Protein AF-A0A251STM0-F1 (afdb_monomer_lite)

InterPro domains:
  IPR011989 Armadillo-like helical [G3DSA:1.25.10.10] (1-150)
  IPR016024 Armadillo-type fold [SSF48371] (5-148)
  IPR040122 Importin beta family [PTHR10527] (6-139)

Sequence (157 aa):
MMTLLFQSPHVSLRKLALGTINQFILLMPPVLFMSMDTYLQGLFVLAIDPSSEVRKLVCSAFVQLIEVRPSFLEPHLCNVIEYMLQVNNDPDEEVSLEGCEFWSVFCEAPLPPDNLRSFLPRLIPVLLSNMAYADHDESLLDAEVNSFPASSTFFFK

Radius of gyration: 18.16 Å; chains: 1; bounding box: 38×38×56 Å

Foldseek 3Di:
DLLVQLPPPDPVSNLVSLVVLLVCLQVCDPVCVVCVVSVVVSLVSQCPPPDLSSVLSSLSSLQSCQQRPVVSCVVVVLVVLVSLLVQCVDPDVSSNVSSVSSVVSNVVGPDDPVSCVVVCVSVVVSVVVVPDDDPVVVVVVVVVVVDDDDDDDDDDD

pLDDT: mean 84.83, std 17.0, range [30.72, 97.5]

Organism: Helianthus annuus (NCBI:txid4232)

Secondary structure (DSSP, 8-state):
-GGGGGG-S-HHHHHHHHHHHHTTTTT--HHHHHTHHHHHHHHHHHTT-S-HHHHHHHHHHHHHHHHH-HHHHGGGHHHHHHHHHHHTT-SSHHHHHHHHHHHHHHHHSSS-THHHHTTHHHHHHHHHHHTSPPTTTHHHHHHHHTS----------

Structure (mmCIF, N/CA/C/O backbone):
data_AF-A0A251STM0-F1
#
_entry.id   AF-A0A251STM0-F1
#
loop_
_atom_site.group_PDB
_atom_site.id
_atom_site.type_symbol
_atom_site.label_atom_id
_atom_site.label_alt_id
_atom_site.label_comp_id
_atom_site.label_asym_id
_atom_site.label_entity_id
_atom_site.label_seq_id
_atom_site.pdbx_PDB_ins_code
_atom_site.Cartn_x
_atom_site.Cartn_y
_atom_site.Cartn_z
_atom_site.occupancy
_atom_site.B_iso_or_equiv
_atom_site.auth_seq_id
_atom_site.auth_comp_id
_atom_site.auth_asym_id
_atom_site.auth_atom_id
_atom_site.pdbx_PDB_model_num
ATOM 1 N N . MET A 1 1 ? 4.650 9.822 -18.598 1.00 61.81 1 MET A N 1
ATOM 2 C CA . MET A 1 1 ? 5.834 9.267 -19.300 1.00 61.81 1 MET A CA 1
ATOM 3 C C . MET A 1 1 ? 6.522 8.183 -18.472 1.00 61.81 1 MET A C 1
ATOM 5 O O . MET A 1 1 ? 6.721 7.108 -19.011 1.00 61.81 1 MET A O 1
ATOM 9 N N . MET A 1 2 ? 6.803 8.395 -17.176 1.00 69.62 2 MET A N 1
ATOM 10 C CA . MET A 1 2 ? 7.407 7.354 -16.316 1.00 69.62 2 MET A CA 1
ATOM 11 C C . MET A 1 2 ? 6.465 6.194 -15.943 1.00 69.62 2 MET A C 1
ATOM 13 O O . MET A 1 2 ? 6.919 5.061 -15.858 1.00 69.62 2 MET A O 1
ATOM 17 N N . THR A 1 3 ? 5.156 6.430 -15.813 1.00 72.75 3 THR A N 1
ATOM 18 C CA . THR A 1 3 ? 4.156 5.375 -15.533 1.00 72.75 3 THR A CA 1
ATOM 19 C C . THR A 1 3 ? 4.071 4.296 -16.620 1.00 72.75 3 THR A C 1
ATOM 21 O O . THR A 1 3 ? 3.676 3.173 -16.335 1.00 72.75 3 THR A O 1
ATOM 24 N N . LEU A 1 4 ? 4.510 4.583 -17.854 1.00 80.25 4 LEU A N 1
ATOM 25 C CA . LEU A 1 4 ? 4.610 3.580 -18.927 1.00 80.25 4 LEU A CA 1
ATOM 26 C C . LEU A 1 4 ? 5.631 2.481 -18.594 1.00 80.25 4 LEU A C 1
ATOM 28 O O . LEU A 1 4 ? 5.489 1.346 -19.039 1.00 80.25 4 LEU A O 1
ATOM 32 N N . LEU A 1 5 ? 6.649 2.802 -17.790 1.00 86.12 5 LEU A N 1
ATOM 33 C CA . LEU A 1 5 ? 7.679 1.846 -17.389 1.00 86.12 5 LEU A CA 1
ATOM 34 C C . LEU A 1 5 ? 7.165 0.817 -16.379 1.00 86.12 5 LEU A C 1
ATOM 36 O O . LEU A 1 5 ? 7.818 -0.206 -16.198 1.00 86.12 5 LEU A O 1
ATOM 40 N N . PHE A 1 6 ? 5.994 1.030 -15.771 1.00 89.69 6 PHE A N 1
ATOM 41 C CA . PHE A 1 6 ? 5.390 0.070 -14.842 1.00 89.69 6 PHE A CA 1
ATOM 42 C C . PHE A 1 6 ? 4.985 -1.236 -15.531 1.00 89.69 6 PHE A C 1
ATOM 44 O O . PHE A 1 6 ? 4.921 -2.273 -14.890 1.00 89.69 6 PHE A O 1
ATOM 51 N N . GLN A 1 7 ? 4.775 -1.219 -16.846 1.00 88.75 7 GLN A N 1
ATOM 52 C CA . GLN A 1 7 ? 4.471 -2.421 -17.630 1.00 88.75 7 GLN A CA 1
ATOM 53 C C . GLN A 1 7 ? 5.725 -3.045 -18.262 1.00 88.75 7 GLN A C 1
ATOM 55 O O . GLN A 1 7 ? 5.629 -3.960 -19.078 1.00 88.75 7 GLN A O 1
ATOM 60 N N . SER A 1 8 ? 6.916 -2.548 -17.914 1.00 90.06 8 SER A N 1
ATOM 61 C CA . SER A 1 8 ? 8.168 -3.067 -18.455 1.00 90.06 8 SER A CA 1
ATOM 62 C C . SER A 1 8 ? 8.392 -4.523 -18.027 1.00 90.06 8 SER A C 1
ATOM 64 O O . SER A 1 8 ? 8.210 -4.849 -16.848 1.00 90.06 8 SER A O 1
ATOM 66 N N . PRO A 1 9 ? 8.876 -5.402 -18.926 1.00 91.12 9 PRO A N 1
ATOM 67 C CA . PRO A 1 9 ? 9.233 -6.771 -18.556 1.00 91.12 9 PRO A CA 1
ATOM 68 C C . PRO A 1 9 ? 10.394 -6.810 -17.548 1.00 91.12 9 PRO A C 1
ATOM 70 O O . PRO A 1 9 ? 10.531 -7.770 -16.791 1.00 91.12 9 PRO A O 1
ATOM 73 N N . HIS A 1 10 ? 11.214 -5.756 -17.494 1.00 93.50 10 HIS A N 1
ATOM 74 C CA . HIS A 1 10 ? 12.369 -5.681 -16.607 1.00 93.50 10 HIS A CA 1
ATOM 75 C C . HIS A 1 10 ? 11.988 -5.136 -15.227 1.00 93.50 10 HIS A C 1
ATOM 77 O O . HIS A 1 10 ? 11.658 -3.957 -15.088 1.00 93.50 10 HIS A O 1
ATOM 83 N N . VAL A 1 11 ? 12.135 -5.975 -14.197 1.00 94.81 11 VAL A N 1
ATOM 84 C CA . VAL A 1 11 ? 11.881 -5.632 -12.783 1.00 94.81 11 VAL A CA 1
ATOM 85 C C . VAL A 1 11 ? 12.614 -4.352 -12.374 1.00 94.81 11 VAL A C 1
ATOM 87 O O . VAL A 1 11 ? 12.018 -3.455 -11.787 1.00 94.81 11 VAL A O 1
ATOM 90 N N . SER A 1 12 ? 13.888 -4.218 -12.754 1.00 95.25 12 SER A N 1
ATOM 91 C CA . SER A 1 12 ? 14.710 -3.050 -12.420 1.00 95.25 12 SER A CA 1
ATOM 92 C C . SER A 1 12 ? 14.118 -1.741 -12.943 1.00 95.25 12 SER A C 1
ATOM 94 O O . SER A 1 12 ? 14.205 -0.726 -12.261 1.00 95.25 12 SER A O 1
ATOM 96 N N . LEU A 1 13 ? 13.484 -1.754 -14.123 1.00 94.38 13 LEU A N 1
ATOM 97 C CA . LEU A 1 13 ? 12.846 -0.561 -14.685 1.00 94.38 13 LEU A CA 1
ATOM 98 C C . LEU A 1 13 ? 11.561 -0.208 -13.937 1.00 94.38 13 LEU A C 1
ATOM 100 O O . LEU A 1 13 ? 11.344 0.969 -13.664 1.00 94.38 13 LEU A O 1
ATOM 104 N N . ARG A 1 14 ? 10.754 -1.207 -13.554 1.00 96.06 14 ARG A N 1
ATOM 105 C CA . ARG A 1 14 ? 9.555 -0.985 -12.732 1.00 96.06 14 ARG A CA 1
ATOM 106 C C . ARG A 1 14 ? 9.930 -0.410 -11.366 1.00 96.06 14 ARG A C 1
ATOM 108 O O . ARG A 1 14 ? 9.406 0.633 -10.984 1.00 96.06 14 ARG A O 1
ATOM 115 N N . L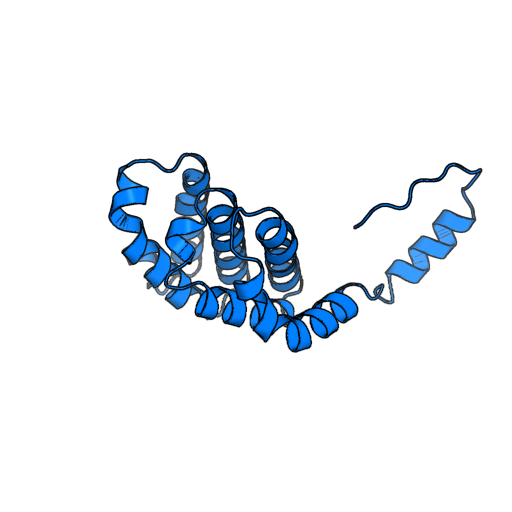YS A 1 15 ? 10.917 -1.021 -10.700 1.00 95.88 15 LYS A N 1
ATOM 116 C CA . LYS A 1 15 ? 11.459 -0.580 -9.407 1.00 95.88 15 LYS A CA 1
ATOM 117 C C . LYS A 1 15 ? 11.995 0.851 -9.462 1.00 95.88 15 LYS A C 1
ATOM 119 O O . LYS A 1 15 ? 11.592 1.686 -8.661 1.00 95.88 15 LYS A O 1
ATOM 124 N N . LEU A 1 16 ? 12.875 1.153 -10.420 1.00 95.00 16 LEU A N 1
ATOM 125 C CA . LEU A 1 16 ? 13.466 2.489 -10.559 1.00 95.00 16 LEU A CA 1
ATOM 126 C C . LEU A 1 16 ? 12.417 3.548 -10.900 1.00 95.00 16 LEU A C 1
ATOM 128 O O . LEU A 1 16 ? 12.458 4.642 -10.341 1.00 95.00 16 LEU A O 1
ATOM 132 N N . ALA A 1 17 ? 11.473 3.235 -11.791 1.00 95.00 17 ALA A N 1
ATOM 133 C CA . ALA A 1 17 ? 10.408 4.161 -12.157 1.00 95.00 17 ALA A CA 1
ATOM 134 C C . ALA A 1 17 ? 9.513 4.485 -10.956 1.00 95.00 17 ALA A C 1
ATOM 136 O O . ALA A 1 17 ? 9.279 5.662 -10.681 1.00 95.00 17 ALA A O 1
ATOM 137 N N . LEU A 1 18 ? 9.053 3.461 -10.228 1.00 96.06 18 LEU A N 1
ATOM 138 C CA . LEU A 1 18 ? 8.198 3.642 -9.058 1.00 96.06 18 LEU A CA 1
ATOM 139 C C . LEU A 1 18 ? 8.947 4.369 -7.937 1.00 96.06 18 LEU A C 1
ATOM 141 O O . LEU A 1 18 ? 8.489 5.404 -7.465 1.00 96.06 18 LEU A O 1
ATOM 145 N N . GLY A 1 19 ? 10.151 3.904 -7.595 1.00 95.62 19 GLY A N 1
ATOM 146 C CA . GLY A 1 19 ? 10.975 4.521 -6.558 1.00 95.62 19 GLY A CA 1
ATOM 147 C C . GLY A 1 19 ? 11.280 5.991 -6.843 1.00 95.62 19 GLY A C 1
ATOM 148 O O . GLY A 1 19 ? 11.230 6.807 -5.930 1.00 95.62 19 GLY A O 1
ATOM 149 N N . THR A 1 20 ? 11.517 6.355 -8.109 1.00 94.69 20 THR A N 1
ATOM 150 C CA . THR A 1 20 ? 11.732 7.756 -8.509 1.00 94.69 20 THR A CA 1
ATOM 151 C C . THR A 1 20 ? 10.480 8.602 -8.298 1.00 94.69 20 THR A C 1
ATOM 153 O O . THR A 1 20 ? 10.593 9.728 -7.827 1.00 94.69 20 THR A O 1
ATOM 156 N N . ILE A 1 21 ? 9.291 8.091 -8.636 1.00 94.50 21 ILE A N 1
ATOM 157 C CA . ILE A 1 21 ? 8.038 8.832 -8.436 1.00 94.50 21 ILE A CA 1
ATOM 158 C C . ILE A 1 21 ? 7.750 9.007 -6.940 1.00 94.50 21 ILE A C 1
ATOM 160 O O . ILE A 1 21 ? 7.382 10.113 -6.541 1.00 94.50 21 ILE A O 1
ATOM 164 N N . ASN A 1 22 ? 7.998 7.978 -6.118 1.00 95.25 22 ASN A N 1
ATOM 165 C CA . ASN A 1 22 ? 7.802 8.045 -4.665 1.00 95.25 22 ASN A CA 1
ATOM 166 C C . ASN A 1 22 ? 8.564 9.220 -4.034 1.00 95.25 22 ASN A C 1
ATOM 168 O O . ASN A 1 22 ? 7.996 9.950 -3.231 1.00 95.25 22 ASN A O 1
ATOM 172 N N . GLN A 1 23 ? 9.798 9.500 -4.478 1.00 94.94 23 GLN A N 1
ATOM 173 C CA . GLN A 1 23 ? 10.594 10.631 -3.964 1.00 94.94 23 GLN A CA 1
ATOM 174 C C . GLN A 1 23 ? 9.912 12.003 -4.113 1.00 94.94 23 GLN A C 1
ATOM 176 O O . GLN A 1 23 ? 10.273 12.954 -3.422 1.00 94.94 23 GLN A O 1
ATOM 181 N N . PHE A 1 24 ? 8.938 12.133 -5.017 1.00 94.31 24 PHE A N 1
ATOM 182 C CA . PHE A 1 24 ? 8.226 13.385 -5.263 1.00 94.31 24 PHE A CA 1
ATOM 183 C C . PHE A 1 24 ? 6.836 13.442 -4.627 1.00 94.31 24 PHE A C 1
ATOM 185 O O . PHE A 1 24 ? 6.208 14.499 -4.715 1.00 94.31 24 PHE A O 1
ATOM 192 N N . ILE A 1 25 ? 6.349 12.369 -3.988 1.00 94.38 25 ILE A N 1
ATOM 193 C CA . ILE A 1 25 ? 5.013 12.353 -3.367 1.00 94.38 25 ILE A CA 1
ATOM 194 C C . ILE A 1 25 ? 4.911 13.450 -2.304 1.00 94.38 25 ILE A C 1
ATOM 196 O O . ILE A 1 25 ? 3.964 14.234 -2.331 1.00 94.38 25 ILE A O 1
ATOM 200 N N . LEU A 1 26 ? 5.928 13.581 -1.447 1.00 92.44 26 LEU A N 1
ATOM 201 C CA . LEU A 1 26 ? 5.960 14.598 -0.394 1.00 92.44 26 LEU A CA 1
ATOM 202 C C . LEU A 1 26 ? 5.920 16.032 -0.947 1.00 92.44 26 LEU A C 1
ATOM 204 O O . LEU A 1 26 ? 5.196 16.882 -0.434 1.00 92.44 26 LEU A O 1
ATOM 208 N N . LEU A 1 27 ? 6.680 16.308 -2.013 1.00 92.62 27 LEU A N 1
ATOM 209 C CA . LEU A 1 27 ? 6.725 17.639 -2.629 1.00 92.62 27 LEU A CA 1
ATOM 210 C C . LEU A 1 27 ? 5.467 17.940 -3.458 1.00 92.62 27 LEU A C 1
ATOM 212 O O . LEU A 1 27 ? 5.112 19.105 -3.634 1.00 92.62 27 LEU A O 1
ATOM 216 N N . MET A 1 28 ? 4.813 16.900 -3.983 1.00 92.12 28 MET A N 1
ATOM 217 C CA . MET A 1 28 ? 3.603 16.969 -4.803 1.00 92.12 28 MET A CA 1
ATOM 218 C C . MET A 1 28 ? 3.693 18.038 -5.914 1.00 92.12 28 MET A C 1
ATOM 220 O O . MET A 1 28 ? 2.910 18.994 -5.938 1.00 92.12 28 MET A O 1
ATOM 224 N N . PRO A 1 29 ? 4.656 17.928 -6.852 1.00 93.75 29 PRO A N 1
ATOM 225 C CA . PRO A 1 29 ? 4.789 18.900 -7.929 1.00 93.75 29 PRO A CA 1
ATOM 226 C C . PRO A 1 29 ? 3.545 18.887 -8.840 1.00 93.75 29 PRO A C 1
ATOM 228 O O . PRO A 1 29 ? 2.923 17.834 -9.011 1.00 93.75 29 PRO A O 1
ATOM 231 N N . PRO A 1 30 ? 3.209 20.004 -9.518 1.00 93.06 30 PRO A N 1
ATOM 232 C CA . PRO A 1 30 ? 1.995 20.105 -10.337 1.00 93.06 30 PRO A CA 1
ATOM 233 C C . PRO A 1 30 ? 1.853 19.003 -11.393 1.00 93.06 30 PRO A C 1
AT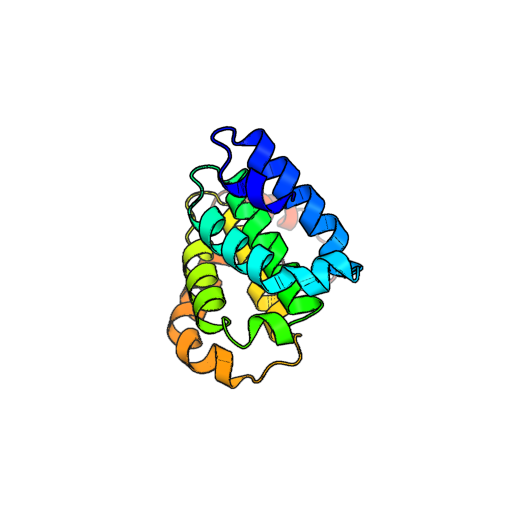OM 235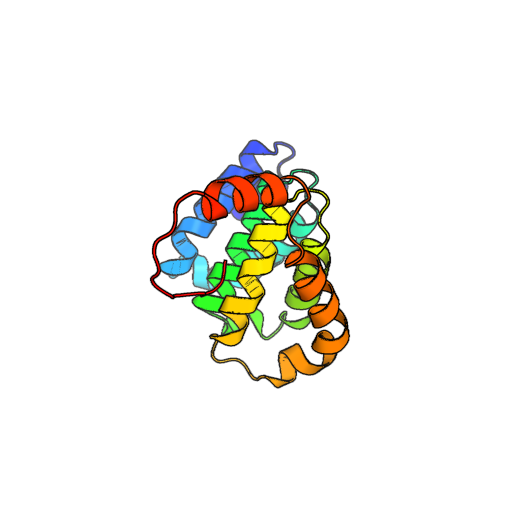 O O . PRO A 1 30 ? 0.754 18.530 -11.661 1.00 93.06 30 PRO A O 1
ATOM 238 N N . VAL A 1 31 ? 2.969 18.546 -11.969 1.00 91.88 31 VAL A N 1
ATOM 239 C CA . VAL A 1 31 ? 2.970 17.458 -12.958 1.00 91.88 31 VAL A CA 1
ATOM 240 C C . VAL A 1 31 ? 2.509 16.122 -12.368 1.00 91.88 31 VAL A C 1
ATOM 242 O O . VAL A 1 31 ? 1.774 15.390 -13.029 1.00 91.88 31 VAL A O 1
ATOM 245 N N . LEU A 1 32 ? 2.904 15.811 -11.128 1.00 90.81 32 LEU A N 1
ATOM 246 C CA . LEU A 1 32 ? 2.469 14.601 -10.432 1.00 90.81 32 LEU A CA 1
ATOM 247 C C . LEU A 1 32 ? 0.995 14.731 -10.049 1.00 90.81 32 LEU A C 1
ATOM 249 O O . LEU A 1 32 ? 0.211 13.837 -10.344 1.00 90.81 32 LEU A O 1
ATOM 253 N N . PHE A 1 33 ? 0.604 15.892 -9.519 1.00 91.56 33 PHE A N 1
ATOM 254 C CA . PHE A 1 33 ? -0.784 16.192 -9.167 1.00 91.56 33 PHE A CA 1
ATOM 255 C C . PHE A 1 33 ? -1.742 16.004 -10.356 1.00 91.56 33 PHE A C 1
ATOM 257 O O . PHE A 1 33 ? -2.775 15.357 -10.227 1.00 91.56 33 PHE A O 1
ATOM 264 N N . MET A 1 34 ? -1.389 16.516 -11.540 1.00 92.12 34 MET A N 1
ATOM 265 C CA . MET A 1 34 ? -2.223 16.382 -12.743 1.00 92.12 34 MET A CA 1
ATOM 266 C C . MET A 1 34 ? -2.259 14.962 -13.324 1.00 92.12 34 MET A C 1
ATOM 268 O O . MET A 1 34 ? -3.139 14.660 -14.124 1.00 92.12 34 MET A O 1
ATOM 272 N N . SER A 1 35 ? -1.301 14.102 -12.972 1.00 91.12 35 SER A N 1
ATOM 273 C CA . SER A 1 35 ? -1.207 12.723 -13.472 1.00 91.12 35 SER A CA 1
ATOM 274 C C . SER A 1 35 ? -1.513 11.673 -12.401 1.00 91.12 35 SER A C 1
ATOM 276 O O . SER A 1 35 ? -1.220 10.489 -12.588 1.00 91.12 35 SER A O 1
ATOM 278 N N . MET A 1 36 ? -2.142 12.096 -11.301 1.00 91.25 36 MET A N 1
ATOM 279 C CA . MET A 1 36 ? -2.353 11.273 -10.117 1.00 91.25 36 MET A CA 1
ATOM 280 C C . MET A 1 36 ? -3.220 10.040 -10.393 1.00 91.25 36 MET A C 1
ATOM 282 O O . MET A 1 36 ? -2.858 8.942 -9.981 1.00 91.25 36 MET A O 1
ATOM 286 N N . ASP A 1 37 ? -4.294 10.172 -11.175 1.00 91.62 37 ASP A N 1
ATOM 287 C CA . ASP A 1 37 ? -5.153 9.034 -11.536 1.00 91.62 37 ASP A CA 1
ATOM 288 C C . ASP A 1 37 ? -4.381 7.948 -12.296 1.00 91.62 37 ASP A C 1
ATOM 290 O O . ASP A 1 37 ? -4.522 6.754 -12.032 1.00 91.62 37 ASP A O 1
ATOM 294 N N . THR A 1 38 ? -3.506 8.357 -13.222 1.00 92.44 38 THR A N 1
ATOM 295 C CA . THR A 1 38 ? -2.647 7.424 -13.969 1.00 92.44 38 THR A CA 1
ATOM 296 C C . THR A 1 38 ? -1.630 6.756 -13.050 1.00 92.44 38 THR A C 1
ATOM 298 O O . THR A 1 38 ? -1.307 5.582 -13.231 1.00 92.44 38 THR A O 1
ATOM 301 N N . TYR A 1 39 ? -1.114 7.493 -12.066 1.00 93.69 39 TYR A N 1
ATOM 302 C CA . TYR A 1 39 ? -0.197 6.949 -11.077 1.00 93.69 39 TYR A CA 1
ATOM 303 C C . TYR A 1 39 ? -0.882 5.913 -10.174 1.00 93.69 39 TYR A C 1
ATOM 305 O O . TYR A 1 39 ? -0.363 4.806 -10.054 1.00 93.69 39 TYR A O 1
ATOM 313 N N . LEU A 1 40 ? -2.075 6.205 -9.641 1.00 93.75 40 LEU A N 1
ATOM 314 C CA . LEU A 1 40 ? -2.862 5.263 -8.830 1.00 93.75 40 LEU A CA 1
ATOM 315 C C . LEU A 1 40 ? -3.223 3.994 -9.602 1.00 93.75 40 LEU A C 1
ATOM 317 O O . LEU A 1 40 ? -3.045 2.890 -9.092 1.00 93.75 40 LEU A O 1
ATOM 321 N N . GLN A 1 41 ? -3.677 4.128 -10.850 1.00 92.94 41 GLN A N 1
ATOM 322 C CA . GLN A 1 41 ? -3.920 2.972 -11.719 1.00 92.94 41 GLN A CA 1
ATOM 323 C C . GLN A 1 41 ? -2.650 2.132 -11.891 1.00 92.94 41 GLN A C 1
ATOM 325 O O . GLN A 1 41 ? -2.695 0.906 -11.820 1.00 92.94 41 GLN A O 1
ATOM 330 N N . GLY A 1 42 ? -1.509 2.798 -12.070 1.00 94.44 42 GLY A N 1
ATOM 331 C CA . GLY A 1 42 ? -0.203 2.161 -12.124 1.00 94.44 42 GLY A CA 1
ATOM 332 C C . GLY A 1 42 ? 0.161 1.397 -10.848 1.00 94.44 42 GLY A C 1
ATOM 333 O O . GLY A 1 42 ? 0.630 0.265 -10.942 1.00 94.44 42 GLY A O 1
ATOM 334 N N . LEU A 1 43 ? -0.098 1.972 -9.670 1.00 96.00 43 LEU A N 1
ATOM 335 C CA . LEU A 1 43 ? 0.124 1.307 -8.382 1.00 96.00 43 LEU A CA 1
ATOM 336 C C . LEU A 1 43 ? -0.709 0.033 -8.251 1.00 96.00 43 LEU A C 1
ATOM 338 O O . LEU A 1 43 ? -0.168 -1.000 -7.877 1.00 96.00 43 LEU A O 1
ATOM 342 N N . PHE A 1 44 ? -1.990 0.063 -8.630 1.00 94.56 44 PHE A N 1
ATOM 343 C CA . PHE A 1 44 ? -2.834 -1.136 -8.591 1.00 94.56 44 PHE A CA 1
ATOM 344 C C . PHE A 1 44 ? -2.383 -2.229 -9.570 1.00 94.56 44 PHE A C 1
ATOM 346 O O . PHE A 1 44 ? -2.576 -3.408 -9.294 1.00 94.56 44 PHE A O 1
ATOM 353 N N . VAL A 1 45 ? -1.752 -1.870 -10.692 1.00 93.81 45 VAL A N 1
ATOM 354 C CA . VAL A 1 45 ? -1.123 -2.858 -11.587 1.00 93.81 45 VAL A CA 1
ATOM 355 C C . VAL A 1 45 ? 0.112 -3.484 -10.930 1.00 93.81 45 VAL A C 1
ATOM 357 O O . VAL A 1 45 ? 0.304 -4.694 -11.018 1.00 93.81 45 VAL A O 1
ATOM 360 N N . LEU A 1 46 ? 0.938 -2.675 -10.261 1.00 95.81 46 LEU A N 1
ATOM 361 C CA . LEU A 1 46 ? 2.154 -3.132 -9.577 1.00 95.81 46 LEU A CA 1
ATOM 362 C C . LEU A 1 46 ? 1.886 -3.820 -8.227 1.00 95.81 46 LEU A C 1
ATOM 364 O O . LEU A 1 46 ? 2.760 -4.503 -7.707 1.00 95.81 46 LEU A O 1
ATOM 368 N N . ALA A 1 47 ? 0.685 -3.683 -7.669 1.00 94.44 47 ALA A N 1
ATOM 369 C CA . ALA A 1 47 ? 0.275 -4.306 -6.411 1.00 94.44 47 ALA A CA 1
ATOM 370 C C . ALA A 1 47 ? 0.419 -5.840 -6.420 1.00 94.44 47 ALA A C 1
ATOM 372 O O . ALA A 1 47 ? 0.698 -6.450 -5.393 1.00 94.44 47 ALA A O 1
ATOM 373 N N . ILE A 1 48 ? 0.268 -6.466 -7.590 1.00 93.56 48 ILE A N 1
ATOM 374 C CA . ILE A 1 48 ? 0.411 -7.917 -7.786 1.00 93.56 48 ILE A CA 1
ATOM 375 C C . ILE A 1 48 ? 1.747 -8.296 -8.444 1.00 93.56 48 ILE A C 1
ATOM 377 O O . ILE A 1 48 ? 1.865 -9.365 -9.046 1.00 93.56 48 ILE A O 1
ATOM 381 N N . ASP A 1 49 ? 2.750 -7.413 -8.392 1.00 95.94 49 ASP A N 1
ATOM 382 C CA . ASP A 1 49 ? 4.049 -7.668 -9.013 1.00 95.94 49 ASP A CA 1
ATOM 383 C C . ASP A 1 49 ? 4.726 -8.897 -8.381 1.00 95.94 49 ASP A C 1
ATOM 385 O O . ASP A 1 49 ? 4.747 -9.029 -7.153 1.00 95.94 49 ASP A O 1
ATOM 389 N N . PRO A 1 50 ? 5.327 -9.798 -9.181 1.00 94.44 50 PRO A N 1
ATOM 390 C CA . PRO A 1 50 ? 6.043 -10.952 -8.639 1.00 94.44 50 PRO A CA 1
ATOM 391 C C . PRO A 1 50 ? 7.246 -10.560 -7.766 1.00 94.44 50 PRO A C 1
ATOM 393 O O . PRO A 1 50 ? 7.638 -11.328 -6.890 1.00 94.44 50 PRO A O 1
ATOM 396 N N . SER A 1 51 ? 7.841 -9.383 -7.978 1.00 96.50 51 SER A N 1
ATOM 397 C CA . SER A 1 51 ? 8.977 -8.897 -7.196 1.00 96.50 51 SER A CA 1
ATOM 398 C C . SER A 1 51 ? 8.521 -8.240 -5.893 1.00 96.50 51 SER A C 1
ATOM 400 O O . SER A 1 51 ? 7.816 -7.230 -5.923 1.00 96.50 51 SER A O 1
ATOM 402 N N . SER A 1 52 ? 8.987 -8.759 -4.751 1.00 96.38 52 SER A N 1
ATOM 403 C CA . SER A 1 52 ? 8.729 -8.153 -3.438 1.00 96.38 52 SER A CA 1
ATOM 404 C C . SER A 1 52 ? 9.292 -6.737 -3.328 1.00 96.38 52 SER A C 1
ATOM 406 O O . SER A 1 52 ? 8.608 -5.856 -2.821 1.00 96.38 52 SER A O 1
ATOM 408 N N . GLU A 1 53 ? 10.459 -6.459 -3.922 1.00 96.19 53 GLU A N 1
ATOM 409 C CA . GLU A 1 53 ? 11.019 -5.098 -3.972 1.00 96.19 53 GLU A CA 1
ATOM 410 C C . GLU A 1 53 ? 10.058 -4.079 -4.610 1.00 96.19 53 GLU A C 1
ATOM 412 O O . GLU A 1 53 ? 10.019 -2.917 -4.208 1.00 96.19 53 GLU A O 1
ATOM 417 N N . VAL A 1 54 ? 9.290 -4.493 -5.625 1.00 97.12 54 VAL A N 1
ATOM 418 C CA . VAL A 1 54 ? 8.300 -3.623 -6.274 1.00 97.12 54 VAL A CA 1
ATOM 419 C C . VAL A 1 54 ? 7.062 -3.482 -5.394 1.00 97.12 54 VAL A C 1
ATOM 421 O O . VAL A 1 54 ? 6.604 -2.357 -5.201 1.00 97.12 54 VAL A O 1
ATOM 424 N N . ARG A 1 55 ? 6.554 -4.581 -4.818 1.00 97.12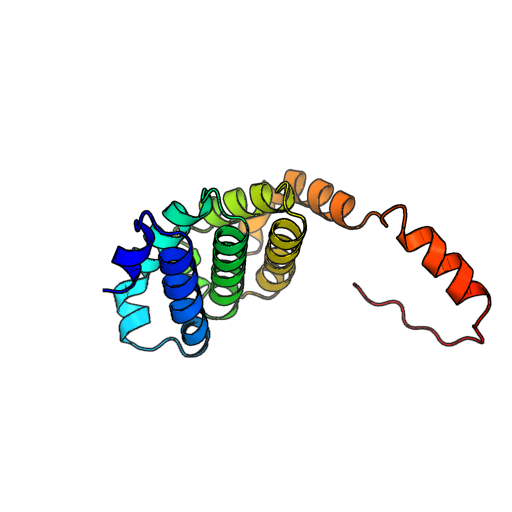 55 ARG A N 1
ATOM 425 C CA . ARG A 1 55 ? 5.395 -4.540 -3.908 1.00 97.12 55 ARG A CA 1
ATOM 426 C C . ARG A 1 55 ? 5.660 -3.662 -2.685 1.00 97.12 55 ARG A C 1
ATOM 428 O O . ARG A 1 55 ? 4.829 -2.820 -2.363 1.00 97.12 55 ARG A O 1
ATOM 435 N N . LYS A 1 56 ? 6.855 -3.747 -2.096 1.00 96.88 56 LYS A N 1
ATOM 436 C CA . LYS A 1 56 ? 7.306 -2.867 -1.007 1.00 96.88 56 LYS A CA 1
ATOM 437 C C . LYS A 1 56 ? 7.210 -1.389 -1.391 1.00 96.88 56 LYS A C 1
ATOM 439 O O . LYS A 1 56 ? 6.639 -0.587 -0.663 1.00 96.88 56 LYS A O 1
ATOM 444 N N . LEU A 1 57 ? 7.691 -1.017 -2.580 1.00 97.38 57 LEU A N 1
ATOM 445 C CA . LEU A 1 57 ? 7.573 0.363 -3.064 1.00 97.38 57 LEU A CA 1
ATOM 446 C C . LEU A 1 57 ? 6.120 0.800 -3.300 1.00 97.38 57 LEU A C 1
ATOM 448 O O . LEU A 1 57 ? 5.821 1.987 -3.161 1.00 97.38 57 LEU A O 1
ATOM 452 N N . VAL A 1 58 ? 5.224 -0.124 -3.664 1.00 97.50 58 VAL A N 1
ATOM 453 C CA . VAL A 1 58 ? 3.783 0.158 -3.784 1.00 97.50 58 VAL A CA 1
ATOM 454 C C . VAL A 1 58 ? 3.183 0.437 -2.408 1.00 97.50 58 VAL A C 1
ATOM 456 O O . VAL A 1 58 ? 2.439 1.405 -2.262 1.00 97.50 58 VAL A O 1
ATOM 459 N N . CYS A 1 59 ? 3.540 -0.355 -1.396 1.00 97.00 59 CYS A N 1
ATOM 460 C CA . CYS A 1 59 ? 3.127 -0.121 -0.014 1.00 97.00 59 CYS A CA 1
ATOM 461 C C . CYS A 1 59 ? 3.595 1.255 0.464 1.00 97.00 59 CYS A C 1
ATOM 463 O O . CYS A 1 59 ? 2.760 2.092 0.801 1.00 97.00 59 CYS A O 1
ATOM 465 N N . SER A 1 60 ? 4.891 1.541 0.324 1.00 96.75 60 SER A N 1
ATOM 466 C CA . SER A 1 60 ? 5.488 2.838 0.657 1.00 96.75 60 SER A CA 1
ATOM 467 C C . SER A 1 60 ? 4.786 4.012 -0.035 1.00 96.75 60 SER A C 1
ATOM 469 O O . SER A 1 60 ? 4.522 5.050 0.570 1.00 96.75 60 SER A O 1
ATOM 471 N N . ALA A 1 61 ? 4.417 3.848 -1.311 1.00 96.88 61 ALA A N 1
ATOM 472 C CA . ALA A 1 61 ? 3.681 4.870 -2.047 1.00 96.88 61 ALA A CA 1
ATOM 473 C C . ALA A 1 61 ? 2.314 5.161 -1.414 1.00 96.88 61 ALA A C 1
ATOM 475 O O . ALA A 1 61 ? 1.948 6.324 -1.261 1.00 96.88 61 ALA A O 1
ATOM 476 N N . PHE A 1 62 ? 1.553 4.131 -1.044 1.00 97.25 62 PHE A N 1
ATOM 477 C CA . PHE A 1 62 ? 0.256 4.313 -0.397 1.00 97.25 62 PHE A CA 1
ATOM 478 C C . PHE A 1 62 ? 0.375 4.923 1.003 1.00 97.25 62 PHE A C 1
ATOM 480 O O . PHE A 1 62 ? -0.458 5.766 1.335 1.00 97.25 62 PHE A O 1
ATOM 487 N N . VAL A 1 63 ? 1.407 4.567 1.779 1.00 96.06 63 VAL A N 1
ATOM 488 C CA . VAL A 1 63 ? 1.708 5.199 3.078 1.00 96.06 63 VAL A CA 1
ATOM 489 C C . VAL A 1 63 ? 1.960 6.702 2.899 1.00 96.06 63 VAL A C 1
ATOM 491 O O . VAL A 1 63 ? 1.288 7.530 3.507 1.00 96.06 63 VAL A O 1
ATOM 494 N N . GLN A 1 64 ? 2.835 7.082 1.967 1.00 95.69 64 GLN A N 1
ATOM 495 C CA . GLN A 1 64 ? 3.122 8.497 1.698 1.00 95.69 64 GLN A CA 1
ATOM 496 C C . GLN A 1 64 ? 1.896 9.250 1.153 1.00 95.69 64 GLN A C 1
ATOM 498 O O . GLN A 1 64 ? 1.697 10.435 1.426 1.00 95.69 64 GLN A O 1
ATOM 503 N N . LEU A 1 65 ? 1.050 8.587 0.361 1.00 95.38 65 LEU A N 1
ATOM 504 C CA . LEU A 1 65 ? -0.149 9.213 -0.195 1.00 95.38 65 LEU A CA 1
ATOM 505 C C . LEU A 1 65 ? -1.234 9.456 0.845 1.00 95.38 65 LEU A C 1
ATOM 507 O O . LEU A 1 65 ? -1.857 10.519 0.807 1.00 95.38 65 LEU A O 1
ATOM 511 N N . ILE A 1 66 ? -1.469 8.503 1.750 1.00 94.69 66 ILE A N 1
ATOM 512 C CA . ILE A 1 66 ? -2.452 8.679 2.821 1.00 94.69 66 ILE A CA 1
ATOM 513 C C . ILE A 1 66 ? -1.996 9.767 3.803 1.00 94.69 66 ILE A C 1
ATOM 515 O O . ILE A 1 66 ? -2.832 10.539 4.265 1.00 94.69 66 ILE A O 1
ATOM 519 N N . GLU A 1 67 ? -0.684 9.898 4.026 1.00 94.00 67 GLU A N 1
ATOM 520 C CA . GLU A 1 67 ? -0.084 10.954 4.849 1.00 94.00 67 GLU A CA 1
ATOM 521 C C . GLU A 1 67 ? -0.264 12.348 4.225 1.00 94.00 67 GLU A C 1
ATOM 523 O O . GLU A 1 67 ? -0.785 13.271 4.851 1.00 94.00 67 GLU A O 1
ATOM 528 N N . VAL A 1 68 ? 0.160 12.518 2.968 1.00 92.88 68 VAL A N 1
ATOM 529 C CA . VAL A 1 68 ? 0.301 13.853 2.363 1.00 92.88 68 VAL A CA 1
ATOM 530 C C . VAL A 1 68 ? -0.988 14.313 1.682 1.00 92.88 68 VAL A C 1
ATOM 532 O O . VAL A 1 68 ? -1.301 15.508 1.680 1.00 92.88 68 VAL A O 1
ATOM 535 N N . ARG A 1 69 ? -1.737 13.400 1.047 1.00 90.56 69 ARG A N 1
ATOM 536 C CA . ARG A 1 69 ? -2.941 13.715 0.254 1.00 90.56 69 ARG A CA 1
ATOM 537 C C . ARG A 1 69 ? -4.007 12.605 0.324 1.00 90.56 69 ARG A C 1
ATOM 539 O O . ARG A 1 69 ? -4.355 12.025 -0.712 1.00 90.56 69 ARG A O 1
ATOM 546 N N . PRO A 1 70 ? -4.631 12.378 1.490 1.00 91.56 70 PRO A N 1
ATOM 547 C CA . PRO A 1 70 ? -5.669 11.356 1.643 1.00 91.56 70 PRO A CA 1
ATOM 548 C C . PRO A 1 70 ? -6.890 11.583 0.734 1.00 91.56 70 PRO A C 1
ATOM 550 O O . PRO A 1 70 ? -7.525 10.620 0.308 1.00 91.56 70 PRO A O 1
ATOM 553 N N . SER A 1 71 ? -7.174 12.832 0.341 1.00 91.06 71 SER A N 1
ATOM 554 C CA . SER A 1 71 ? -8.304 13.177 -0.536 1.00 91.06 71 SER A CA 1
ATOM 555 C C . SER A 1 71 ? -8.247 12.515 -1.920 1.00 91.06 71 SER A C 1
ATOM 557 O O . SER A 1 71 ? -9.284 12.301 -2.538 1.00 91.06 71 SER A O 1
ATOM 559 N N . PHE A 1 72 ? -7.053 12.183 -2.431 1.00 89.69 72 PHE A N 1
ATOM 560 C CA . PHE A 1 72 ? -6.923 11.430 -3.688 1.00 89.69 72 PHE A CA 1
ATOM 561 C C . PHE A 1 72 ? -7.228 9.942 -3.521 1.00 89.69 72 PHE A C 1
ATOM 563 O O . PHE A 1 72 ? -7.593 9.279 -4.490 1.00 89.69 72 PHE A O 1
ATOM 570 N N . LEU A 1 73 ? -7.066 9.413 -2.308 1.00 91.31 73 LEU A N 1
ATOM 571 C CA . LEU A 1 73 ? -7.334 8.014 -2.015 1.00 91.31 73 LEU A CA 1
ATOM 572 C C . LEU A 1 73 ? -8.800 7.767 -1.676 1.00 91.31 73 LEU A C 1
ATOM 574 O O . LEU A 1 73 ? -9.259 6.665 -1.936 1.00 91.31 73 LEU A O 1
ATOM 578 N N . GLU A 1 74 ? -9.552 8.759 -1.187 1.00 89.81 74 GLU A N 1
ATOM 579 C CA . GLU A 1 74 ? -10.990 8.644 -0.877 1.00 89.81 74 GLU A CA 1
ATOM 580 C C . GLU A 1 74 ? -11.822 7.837 -1.899 1.00 89.81 74 GLU A C 1
ATOM 582 O O . GLU A 1 74 ? -12.479 6.879 -1.481 1.00 89.81 74 GLU A O 1
ATOM 587 N N . PRO A 1 75 ? -11.784 8.113 -3.223 1.00 91.56 75 PRO A N 1
ATOM 588 C CA . PRO A 1 75 ? -12.582 7.359 -4.198 1.00 91.56 75 PRO A CA 1
ATOM 589 C C . PRO A 1 75 ? -12.156 5.891 -4.356 1.00 91.56 75 PRO A C 1
ATOM 591 O O . PRO A 1 75 ? -12.926 5.067 -4.850 1.00 91.56 75 PRO A O 1
ATOM 594 N N . HIS A 1 76 ? -10.935 5.551 -3.950 1.00 92.44 76 HIS A N 1
ATOM 595 C CA . HIS A 1 76 ? -10.341 4.221 -4.084 1.00 92.44 76 HIS A CA 1
ATOM 596 C C . HIS A 1 76 ? -10.035 3.572 -2.731 1.00 92.44 76 HIS A C 1
ATOM 598 O O . HIS A 1 76 ? -9.443 2.494 -2.692 1.00 92.44 76 HIS A O 1
ATOM 604 N N . LEU A 1 77 ? -10.446 4.196 -1.626 1.00 92.31 77 LEU A N 1
ATOM 605 C CA . LEU A 1 77 ? -9.941 3.882 -0.295 1.00 92.31 77 LEU A CA 1
ATOM 606 C C . LEU A 1 77 ? -10.283 2.455 0.119 1.00 92.31 77 LEU A C 1
ATOM 608 O O . LEU A 1 77 ? -9.433 1.754 0.654 1.00 92.31 77 LEU A O 1
ATOM 612 N N . CYS A 1 78 ? -11.487 1.988 -0.216 1.00 92.94 78 CYS A N 1
ATOM 613 C CA . CYS A 1 78 ? -11.891 0.603 0.015 1.00 92.94 78 CYS A CA 1
ATOM 614 C C . CYS A 1 78 ? -10.945 -0.397 -0.667 1.00 92.94 78 CYS A C 1
ATOM 616 O O . CYS A 1 78 ? -10.582 -1.400 -0.062 1.00 92.94 78 CYS A O 1
ATOM 618 N N . ASN A 1 79 ? -10.513 -0.116 -1.902 1.00 94.31 79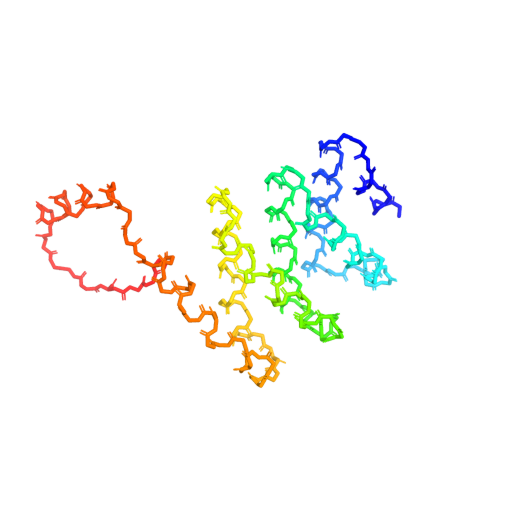 ASN A N 1
ATOM 619 C CA . ASN A 1 79 ? -9.591 -0.990 -2.632 1.00 94.31 79 ASN A CA 1
ATOM 620 C C . ASN A 1 79 ? -8.184 -0.940 -2.029 1.00 94.31 79 ASN A C 1
ATOM 622 O O . ASN A 1 79 ? -7.515 -1.967 -1.972 1.00 94.31 79 ASN A O 1
ATOM 626 N N . VAL A 1 80 ? -7.741 0.235 -1.567 1.00 95.50 80 VAL A N 1
ATOM 627 C CA . VAL A 1 80 ? -6.446 0.392 -0.887 1.00 95.50 80 VAL A CA 1
ATOM 628 C C . VAL A 1 80 ? -6.437 -0.360 0.442 1.00 95.50 80 VAL A C 1
ATOM 630 O O . VAL A 1 80 ? -5.498 -1.100 0.703 1.00 95.50 80 VAL A O 1
ATOM 633 N N . ILE A 1 81 ? -7.491 -0.236 1.256 1.00 94.62 81 ILE A N 1
ATOM 634 C CA . ILE A 1 81 ? -7.618 -0.959 2.530 1.00 94.62 81 ILE A CA 1
ATOM 635 C C . ILE A 1 81 ? -7.643 -2.473 2.290 1.00 94.62 81 ILE A C 1
ATOM 637 O O . ILE A 1 81 ? -6.958 -3.215 2.990 1.00 94.62 81 ILE A O 1
ATOM 641 N N . GLU A 1 82 ? -8.398 -2.941 1.293 1.00 94.38 82 GLU A N 1
ATOM 642 C CA . GLU A 1 82 ? -8.451 -4.368 0.962 1.00 94.38 82 GLU A CA 1
ATOM 643 C C . GLU A 1 82 ? -7.085 -4.892 0.499 1.00 94.38 82 GLU A C 1
ATOM 645 O O . GLU A 1 82 ? -6.668 -5.967 0.924 1.00 94.38 82 GLU A O 1
ATOM 650 N N . TYR A 1 83 ? -6.362 -4.114 -0.311 1.00 95.25 83 TYR A N 1
ATOM 651 C CA . TYR A 1 83 ? -4.990 -4.431 -0.696 1.00 95.25 83 TYR A CA 1
ATOM 652 C C . TYR A 1 83 ? -4.057 -4.484 0.522 1.00 95.25 83 TYR A C 1
ATOM 654 O O . TYR A 1 83 ? -3.365 -5.479 0.709 1.00 95.25 83 TYR A O 1
ATOM 662 N N . MET A 1 84 ? -4.078 -3.474 1.395 1.00 95.62 84 MET A N 1
ATOM 663 C CA . MET A 1 84 ? -3.209 -3.429 2.578 1.00 95.62 84 MET A CA 1
ATOM 664 C C . MET A 1 84 ? -3.475 -4.579 3.554 1.00 95.62 84 MET A C 1
ATOM 666 O O . MET A 1 84 ? -2.544 -5.131 4.136 1.00 95.62 84 MET A O 1
ATOM 670 N N . LEU A 1 85 ? -4.732 -5.010 3.695 1.00 93.75 85 LEU A N 1
ATOM 671 C CA . LEU A 1 85 ? -5.069 -6.203 4.477 1.00 93.75 85 LEU A CA 1
ATOM 672 C C . LEU A 1 85 ? -4.438 -7.479 3.905 1.00 93.75 85 LEU A C 1
ATOM 674 O O . LEU A 1 85 ? -4.049 -8.364 4.668 1.00 93.75 85 LEU A O 1
ATOM 678 N N . GLN A 1 86 ? -4.355 -7.588 2.578 1.00 92.75 86 GLN A N 1
ATOM 679 C CA . GLN A 1 86 ? -3.703 -8.716 1.910 1.00 92.75 86 GLN A CA 1
ATOM 680 C C . GLN A 1 86 ? -2.180 -8.646 2.074 1.00 92.75 86 GLN A C 1
ATOM 682 O O . GLN A 1 86 ? -1.569 -9.658 2.404 1.00 92.75 86 GLN A O 1
ATOM 687 N N . VAL A 1 87 ? -1.592 -7.456 1.921 1.00 93.94 87 VAL A N 1
ATOM 688 C CA . VAL A 1 87 ? -0.149 -7.199 2.087 1.00 93.94 87 VAL A CA 1
ATOM 689 C C . VAL A 1 87 ? 0.355 -7.555 3.482 1.00 93.94 87 VAL A C 1
ATOM 691 O O . VAL A 1 87 ? 1.439 -8.110 3.599 1.00 93.94 87 VAL A O 1
ATOM 694 N N . ASN A 1 88 ? -0.419 -7.312 4.543 1.00 90.69 88 ASN A N 1
ATOM 695 C CA . ASN A 1 88 ? -0.020 -7.710 5.902 1.00 90.69 88 ASN A CA 1
ATOM 696 C C . ASN A 1 88 ? 0.190 -9.234 6.067 1.00 90.69 88 ASN A C 1
ATOM 698 O O . ASN A 1 88 ? 0.676 -9.675 7.105 1.00 90.69 88 ASN A O 1
ATOM 702 N N . ASN A 1 89 ? -0.234 -10.042 5.089 1.00 89.69 89 ASN A N 1
ATOM 703 C CA . ASN A 1 89 ? -0.008 -11.487 5.028 1.00 89.69 89 ASN A CA 1
ATOM 704 C C . ASN A 1 89 ? 0.894 -11.873 3.834 1.00 89.69 89 ASN A C 1
ATOM 706 O O . ASN A 1 89 ? 0.848 -13.017 3.376 1.00 89.69 89 ASN A O 1
ATOM 710 N N . ASP A 1 90 ? 1.662 -10.926 3.278 1.00 93.31 90 ASP A N 1
ATOM 711 C CA . ASP A 1 90 ? 2.607 -11.193 2.190 1.00 93.31 90 ASP A CA 1
ATOM 712 C C . ASP A 1 90 ? 3.680 -12.194 2.664 1.00 93.31 90 ASP A C 1
ATOM 714 O O . ASP A 1 90 ? 4.125 -12.121 3.811 1.00 93.31 90 ASP A O 1
ATOM 718 N N . PRO A 1 91 ? 4.099 -13.152 1.813 1.00 90.50 91 PRO A N 1
ATOM 719 C CA . PRO A 1 91 ? 5.159 -14.098 2.163 1.00 90.50 91 PRO A CA 1
ATOM 720 C C . PRO A 1 91 ? 6.522 -13.434 2.400 1.00 90.50 91 PRO A C 1
ATOM 722 O O . PRO A 1 91 ? 7.395 -14.057 3.001 1.00 90.50 91 PRO A O 1
ATOM 725 N N . ASP A 1 92 ? 6.732 -12.222 1.883 1.00 93.06 92 ASP A N 1
ATOM 726 C CA . ASP A 1 92 ? 7.926 -11.425 2.133 1.00 93.06 92 ASP A CA 1
ATOM 727 C C . ASP A 1 92 ? 7.699 -10.520 3.354 1.00 93.06 92 ASP A C 1
ATOM 729 O O . ASP A 1 92 ? 6.848 -9.628 3.348 1.00 93.06 92 ASP A O 1
ATOM 733 N N . GLU A 1 93 ? 8.465 -10.765 4.417 1.00 89.50 93 GLU A N 1
ATOM 734 C CA . GLU A 1 93 ? 8.323 -10.064 5.696 1.00 89.50 93 GLU A CA 1
ATOM 735 C C . GLU A 1 93 ? 8.577 -8.556 5.570 1.00 89.50 93 GLU A C 1
ATOM 737 O O . GLU A 1 93 ? 7.890 -7.770 6.217 1.00 89.50 93 GLU A O 1
ATOM 742 N N . GLU A 1 94 ? 9.490 -8.121 4.690 1.00 90.62 94 GLU A N 1
ATOM 743 C CA . GLU A 1 94 ? 9.733 -6.689 4.484 1.00 90.62 94 GLU A CA 1
ATOM 744 C C . GLU A 1 94 ? 8.536 -5.996 3.822 1.00 90.62 94 GLU A C 1
ATOM 746 O O . GLU A 1 94 ? 8.253 -4.835 4.119 1.00 90.62 94 GLU A O 1
ATOM 751 N N . VAL A 1 95 ? 7.832 -6.691 2.923 1.00 93.94 95 VAL A N 1
ATOM 752 C CA . VAL A 1 95 ? 6.604 -6.179 2.298 1.00 93.94 95 VAL A CA 1
ATOM 753 C C . VAL A 1 95 ? 5.479 -6.087 3.328 1.00 93.94 95 VAL A C 1
ATOM 755 O O . VAL A 1 95 ? 4.777 -5.076 3.372 1.00 93.94 95 VAL A O 1
ATOM 758 N N . SER A 1 96 ? 5.329 -7.114 4.169 1.00 92.56 96 SER A N 1
ATOM 759 C CA . SER A 1 96 ? 4.345 -7.114 5.256 1.00 92.56 96 SER A CA 1
ATOM 760 C C . SER A 1 96 ? 4.607 -5.985 6.259 1.00 92.56 96 SER A C 1
ATOM 762 O O . SER A 1 96 ? 3.687 -5.243 6.604 1.00 92.56 96 SER A O 1
ATOM 764 N N . LEU A 1 97 ? 5.869 -5.784 6.656 1.00 90.31 97 LEU A N 1
ATOM 765 C CA . LEU A 1 97 ? 6.275 -4.719 7.572 1.00 90.31 97 LEU A CA 1
ATOM 766 C C . LEU A 1 97 ? 5.959 -3.323 7.015 1.00 90.31 97 LEU A C 1
ATOM 768 O O . LEU A 1 97 ? 5.359 -2.511 7.714 1.00 90.31 97 LEU A O 1
ATOM 772 N N . GLU A 1 98 ? 6.283 -3.060 5.746 1.00 91.69 98 GLU A N 1
ATOM 773 C CA . GLU A 1 98 ? 5.935 -1.791 5.087 1.00 91.69 98 GLU A CA 1
ATOM 774 C C . GLU A 1 98 ? 4.406 -1.595 5.009 1.00 91.69 98 GLU A C 1
ATOM 776 O O . GLU A 1 98 ? 3.894 -0.487 5.161 1.00 91.69 98 GLU A O 1
ATOM 781 N N . GLY A 1 99 ? 3.647 -2.678 4.801 1.00 91.56 99 GLY A N 1
ATOM 782 C CA . GLY A 1 99 ? 2.183 -2.660 4.849 1.00 91.56 99 GLY A CA 1
ATOM 783 C C . GLY A 1 99 ? 1.619 -2.314 6.231 1.00 91.56 99 GLY A C 1
ATOM 784 O O . GLY A 1 99 ? 0.592 -1.639 6.319 1.00 91.56 99 GLY A O 1
ATOM 785 N N . CYS A 1 100 ? 2.297 -2.717 7.309 1.00 92.56 100 CYS A N 1
ATOM 786 C CA . CYS A 1 100 ? 1.881 -2.407 8.676 1.00 92.56 100 CYS A CA 1
ATOM 787 C C . CYS A 1 100 ? 1.947 -0.903 8.983 1.00 92.56 100 CYS A C 1
ATOM 789 O O . CYS A 1 100 ? 1.064 -0.387 9.675 1.00 92.56 100 CYS A O 1
ATOM 791 N N . GLU A 1 101 ? 2.933 -0.183 8.436 1.00 92.69 101 GLU A N 1
ATOM 792 C CA . GLU A 1 101 ? 3.074 1.268 8.638 1.00 92.69 101 GLU A CA 1
ATOM 793 C C . GLU A 1 101 ? 1.839 2.048 8.161 1.00 92.69 101 GLU A C 1
ATOM 795 O O . GLU A 1 101 ? 1.457 3.054 8.767 1.00 92.69 101 GLU A O 1
ATOM 800 N N . PHE A 1 102 ? 1.147 1.545 7.132 1.00 95.12 102 PHE A N 1
ATOM 801 C CA . PHE A 1 102 ? -0.063 2.165 6.593 1.00 95.12 102 PHE A CA 1
ATOM 802 C C . PHE A 1 102 ? -1.133 2.417 7.656 1.00 95.12 102 PHE A C 1
ATOM 804 O O . PHE A 1 102 ? -1.790 3.456 7.622 1.00 95.12 102 PHE A O 1
ATOM 811 N N . TRP A 1 103 ? -1.328 1.496 8.601 1.00 94.19 103 TRP A N 1
ATOM 812 C CA . TRP A 1 103 ? -2.415 1.605 9.578 1.00 94.19 103 TRP A CA 1
ATOM 813 C C . TRP A 1 103 ? -2.176 2.722 10.585 1.00 94.19 103 TRP A C 1
ATOM 815 O O . TRP A 1 103 ? -3.118 3.443 10.920 1.00 94.19 103 TRP A O 1
ATOM 825 N N . SER A 1 104 ? -0.928 2.896 11.021 1.00 92.25 104 SER A N 1
ATOM 826 C CA . SER A 1 104 ? -0.531 3.990 11.907 1.00 92.25 104 SER A CA 1
ATOM 827 C C . SER A 1 104 ? -0.771 5.338 11.231 1.00 92.25 104 SER A C 1
ATOM 829 O O . SER A 1 104 ? -1.478 6.183 11.779 1.00 92.25 104 SER A O 1
ATOM 831 N N . VAL A 1 105 ? -0.306 5.496 9.987 1.00 94.19 105 VAL A N 1
ATOM 832 C CA . VAL A 1 105 ? -0.493 6.738 9.219 1.00 94.19 105 VAL A CA 1
ATOM 833 C C . VAL A 1 105 ? -1.970 6.986 8.892 1.00 94.19 105 VAL A C 1
ATOM 835 O O . VAL A 1 105 ? -2.449 8.116 8.979 1.00 94.19 105 VAL A O 1
ATOM 838 N N . PHE A 1 106 ? -2.741 5.940 8.581 1.00 93.12 106 PHE A N 1
ATOM 839 C CA . PHE A 1 106 ? -4.182 6.057 8.350 1.00 93.12 106 PHE A CA 1
ATOM 840 C C . PHE A 1 106 ? -4.919 6.615 9.576 1.00 93.12 106 PHE A C 1
ATOM 842 O O . PHE A 1 106 ? -5.848 7.405 9.417 1.00 93.12 106 PHE A O 1
ATOM 849 N N . CYS A 1 107 ? -4.526 6.219 10.791 1.00 91.31 107 CYS A N 1
ATOM 850 C CA . CYS A 1 107 ? -5.167 6.686 12.023 1.00 91.31 107 CYS A CA 1
ATOM 851 C C . CYS A 1 107 ? -4.897 8.168 12.319 1.00 91.31 107 CYS A C 1
ATOM 853 O O . CYS A 1 107 ? -5.701 8.809 12.995 1.00 91.31 107 CYS A O 1
ATOM 855 N N . GLU A 1 108 ? -3.787 8.707 11.818 1.00 91.44 108 GLU A N 1
ATOM 856 C CA . GLU A 1 108 ? -3.425 10.122 11.943 1.00 91.44 108 GLU A CA 1
ATOM 857 C C . GLU A 1 108 ? -3.997 10.979 10.804 1.00 91.44 108 GLU A C 1
ATOM 859 O O . GLU A 1 108 ? -4.142 12.197 10.945 1.00 91.44 108 GLU A O 1
ATOM 864 N N . ALA A 1 109 ? -4.353 10.354 9.680 1.00 90.50 109 ALA A N 1
ATOM 865 C CA . ALA A 1 109 ? -4.901 11.046 8.527 1.00 90.50 109 ALA A CA 1
ATOM 866 C C . ALA A 1 109 ? -6.274 11.681 8.844 1.00 90.50 109 ALA A C 1
ATOM 868 O O . ALA A 1 109 ? -7.097 11.089 9.547 1.00 90.50 109 ALA A O 1
ATOM 869 N N . PRO A 1 110 ? -6.587 12.866 8.280 1.00 87.75 110 PRO A N 1
ATOM 870 C CA . PRO A 1 110 ? -7.871 13.549 8.453 1.00 87.75 110 PRO A CA 1
ATOM 871 C C . PRO A 1 110 ? -9.002 12.879 7.646 1.00 87.75 110 PRO A C 1
ATOM 873 O O . PRO A 1 110 ? -9.647 13.512 6.812 1.00 87.75 110 PRO A O 1
ATOM 876 N N . LEU A 1 111 ? -9.237 11.586 7.877 1.00 88.12 111 LEU A N 1
ATOM 877 C CA . LEU A 1 111 ? -10.256 10.772 7.220 1.00 88.12 111 LEU A CA 1
ATOM 878 C C . LEU A 1 111 ? -11.378 10.382 8.194 1.00 88.12 111 LEU A C 1
ATOM 880 O O . LEU A 1 111 ? -11.139 10.222 9.392 1.00 88.12 111 LEU A O 1
ATOM 884 N N . PRO A 1 112 ? -12.615 10.184 7.704 1.00 87.75 112 PRO A N 1
ATOM 885 C CA . PRO A 1 112 ? -13.699 9.673 8.532 1.00 87.75 112 PRO A CA 1
ATOM 886 C C . PRO A 1 112 ? -13.351 8.301 9.137 1.00 87.75 112 PRO A C 1
ATOM 888 O O . PRO A 1 112 ? -13.014 7.377 8.389 1.00 87.75 112 PRO A O 1
ATOM 891 N N . PRO A 1 113 ? -13.505 8.104 10.461 1.00 79.69 113 PRO A N 1
ATOM 892 C CA . PRO A 1 113 ? -13.175 6.832 11.111 1.00 79.69 113 PRO A CA 1
ATOM 893 C C . PRO A 1 113 ? -14.074 5.678 10.641 1.00 79.69 113 PRO A C 1
ATOM 895 O O . PRO A 1 113 ? -13.684 4.510 10.694 1.00 79.69 113 PRO A O 1
ATOM 898 N N . ASP A 1 114 ? -15.268 5.991 10.128 1.00 87.25 114 ASP A N 1
ATOM 899 C CA . ASP A 1 114 ? -16.185 4.999 9.566 1.00 87.25 114 ASP A CA 1
ATOM 900 C C . ASP A 1 114 ? -15.608 4.280 8.333 1.00 87.25 114 ASP A C 1
ATOM 902 O O . ASP A 1 114 ? -16.009 3.147 8.063 1.00 87.25 114 ASP A O 1
ATOM 906 N N . ASN A 1 115 ? -14.614 4.864 7.648 1.00 87.94 115 ASN A N 1
ATOM 907 C CA . ASN A 1 115 ? -13.959 4.247 6.490 1.00 87.94 115 ASN A CA 1
ATOM 908 C C . ASN A 1 115 ? -13.234 2.940 6.843 1.00 87.94 115 ASN A C 1
ATOM 910 O O . ASN A 1 115 ? -13.122 2.057 5.996 1.00 87.94 115 ASN A O 1
ATOM 914 N N . LEU A 1 116 ? -12.768 2.795 8.089 1.00 88.62 116 LEU A N 1
ATOM 915 C CA . LEU A 1 116 ? -12.083 1.587 8.558 1.00 88.62 116 LEU A CA 1
ATOM 916 C C . LEU A 1 116 ? -13.019 0.628 9.306 1.00 88.62 116 LEU A C 1
ATOM 918 O O . LEU A 1 116 ? -12.721 -0.557 9.452 1.00 88.62 116 LEU A O 1
ATOM 922 N N . ARG A 1 117 ? -14.175 1.115 9.771 1.00 89.56 117 ARG A N 1
ATOM 923 C CA . ARG A 1 117 ? -15.050 0.409 10.718 1.00 89.56 117 ARG A CA 1
ATOM 924 C C . ARG A 1 117 ? -15.518 -0.961 10.230 1.00 89.56 117 ARG A C 1
ATOM 926 O O . ARG A 1 117 ? -15.578 -1.897 11.024 1.00 89.56 117 ARG A O 1
ATOM 933 N N . SER A 1 118 ? -15.835 -1.095 8.944 1.00 91.00 118 SER A N 1
ATOM 934 C CA . SER A 1 118 ? -16.242 -2.368 8.330 1.00 91.00 118 SER A CA 1
ATOM 935 C C . SER A 1 118 ? -15.093 -3.377 8.206 1.00 91.00 118 SER A C 1
ATOM 937 O O . SER A 1 118 ? -15.344 -4.579 8.129 1.00 91.00 118 SER A O 1
ATOM 939 N N . PHE A 1 119 ? -13.846 -2.905 8.218 1.00 92.62 119 PHE A N 1
ATOM 940 C CA . PHE A 1 119 ? -12.639 -3.715 8.055 1.00 92.62 119 PHE A CA 1
ATOM 941 C C . PHE A 1 119 ? -12.001 -4.112 9.392 1.00 92.62 119 PHE A C 1
ATOM 943 O O . PHE A 1 119 ? -11.308 -5.127 9.449 1.00 92.62 119 PHE A O 1
ATOM 950 N N . LEU A 1 120 ? -12.283 -3.382 10.481 1.00 90.12 120 LEU A N 1
ATOM 951 C CA . LEU A 1 120 ? -11.746 -3.646 11.825 1.00 90.12 120 LEU A CA 1
ATOM 952 C C . LEU A 1 120 ? -11.844 -5.113 12.285 1.00 90.12 120 LEU A C 1
ATOM 954 O O . LEU A 1 120 ? -10.845 -5.614 12.801 1.00 90.12 120 LEU A O 1
ATOM 958 N N . PRO A 1 121 ? -12.962 -5.846 12.083 1.00 93.19 121 PRO A N 1
ATOM 959 C CA . PRO A 1 121 ? -13.046 -7.247 12.503 1.00 93.19 121 PRO A CA 1
ATOM 960 C C . PRO A 1 121 ? -12.005 -8.158 11.838 1.00 93.19 121 PRO A C 1
ATOM 962 O O . PRO A 1 121 ? -11.637 -9.178 12.411 1.00 93.19 121 PRO A O 1
ATOM 965 N N . ARG A 1 122 ? -11.539 -7.797 10.634 1.00 92.88 122 ARG A N 1
ATOM 966 C CA . ARG A 1 122 ? -10.482 -8.505 9.896 1.00 92.88 122 ARG A CA 1
ATOM 967 C C . ARG A 1 122 ? -9.098 -7.938 10.196 1.00 92.88 122 ARG A C 1
ATOM 969 O O . ARG A 1 122 ? -8.146 -8.702 10.272 1.00 92.88 122 ARG A O 1
ATOM 976 N N . LEU A 1 123 ? -8.992 -6.621 10.372 1.00 90.88 123 LEU A N 1
ATOM 977 C CA . LEU A 1 123 ? -7.722 -5.943 10.620 1.00 90.88 123 LEU A CA 1
ATOM 978 C C . LEU A 1 123 ? -7.142 -6.277 11.999 1.00 90.88 123 LEU A C 1
ATOM 980 O O . LEU A 1 123 ? -5.957 -6.568 12.101 1.00 90.88 123 LEU A O 1
ATOM 984 N N . ILE A 1 124 ? -7.967 -6.266 13.052 1.00 90.94 124 ILE A N 1
ATOM 985 C CA . ILE A 1 124 ? -7.502 -6.471 14.434 1.00 90.94 124 ILE A CA 1
ATOM 986 C C . ILE A 1 124 ? -6.758 -7.811 14.599 1.00 90.94 124 ILE A C 1
ATOM 988 O O . ILE A 1 124 ? -5.644 -7.787 15.118 1.00 90.94 124 ILE A O 1
ATOM 992 N N . PRO A 1 125 ? -7.292 -8.967 14.148 1.00 90.75 125 PRO A N 1
ATOM 993 C CA . PRO A 1 125 ? -6.563 -10.233 14.234 1.00 90.75 125 PRO A CA 1
ATOM 994 C C . PRO A 1 125 ? -5.226 -10.225 13.487 1.00 90.75 125 PRO A C 1
ATOM 996 O O . PRO A 1 125 ? -4.257 -10.788 13.983 1.00 90.75 125 PRO A O 1
ATOM 999 N N . VAL A 1 126 ? -5.172 -9.579 12.317 1.00 89.12 126 VAL A N 1
ATOM 1000 C CA . VAL A 1 126 ? -3.953 -9.487 11.502 1.00 89.12 126 VAL A CA 1
ATOM 1001 C C . VAL A 1 126 ? -2.878 -8.685 12.236 1.00 89.12 126 VAL A C 1
ATOM 1003 O O . VAL A 1 126 ? -1.758 -9.160 12.383 1.00 89.12 126 VAL A O 1
ATOM 1006 N N . LEU A 1 127 ? -3.231 -7.517 12.781 1.00 87.69 127 LEU A N 1
ATOM 1007 C CA . LEU A 1 127 ? -2.290 -6.696 13.548 1.00 87.69 127 LEU A CA 1
ATOM 1008 C C . LEU A 1 127 ? -1.795 -7.415 14.807 1.00 87.69 127 LEU A C 1
ATOM 1010 O O . LEU A 1 127 ? -0.603 -7.406 15.082 1.00 87.69 127 LEU A O 1
ATOM 1014 N N . LEU A 1 128 ? -2.686 -8.087 15.543 1.00 87.00 128 LEU A N 1
ATOM 1015 C CA . LEU A 1 128 ? -2.302 -8.850 16.735 1.00 87.00 128 LEU A CA 1
ATOM 1016 C C . LEU A 1 128 ? -1.361 -10.017 16.409 1.00 87.00 128 LEU A C 1
ATOM 1018 O O . LEU A 1 128 ? -0.461 -10.300 17.194 1.00 87.00 128 LEU A O 1
ATOM 1022 N N . SER A 1 129 ? -1.550 -10.677 15.263 1.00 84.56 129 SER A N 1
ATOM 1023 C CA . SER A 1 129 ? -0.645 -11.731 14.791 1.00 84.56 129 SER A CA 1
ATOM 1024 C C . SER A 1 129 ? 0.752 -11.186 14.494 1.00 84.56 129 SER A C 1
ATOM 1026 O O . SER A 1 129 ? 1.739 -11.827 14.839 1.00 84.56 129 SER A O 1
ATOM 1028 N N . ASN A 1 130 ? 0.837 -9.993 13.901 1.00 80.00 130 ASN A N 1
ATOM 1029 C CA . ASN A 1 130 ? 2.109 -9.358 13.545 1.00 80.00 130 ASN A CA 1
ATOM 1030 C C . ASN A 1 130 ? 2.857 -8.782 14.764 1.00 80.00 130 ASN A C 1
ATOM 1032 O O . ASN A 1 130 ? 4.016 -8.406 14.645 1.00 80.00 130 ASN A O 1
ATOM 1036 N N . MET A 1 131 ? 2.218 -8.730 15.938 1.00 78.81 131 MET A N 1
ATOM 1037 C CA . MET A 1 131 ? 2.834 -8.317 17.207 1.00 78.81 131 MET A CA 1
ATOM 1038 C C . MET A 1 131 ? 3.400 -9.491 18.024 1.00 78.81 131 MET A C 1
ATOM 1040 O O . MET A 1 131 ? 3.940 -9.271 19.110 1.00 78.81 131 MET A O 1
ATOM 1044 N N . ALA A 1 132 ? 3.246 -10.736 17.562 1.00 72.56 132 ALA A N 1
ATOM 1045 C CA . ALA A 1 132 ? 3.849 -11.883 18.229 1.00 72.56 132 ALA A CA 1
ATOM 1046 C C . ALA A 1 132 ? 5.374 -11.838 18.059 1.00 72.56 132 ALA A C 1
ATOM 1048 O O . ALA A 1 132 ? 5.873 -11.747 16.939 1.00 72.56 132 ALA A O 1
ATOM 1049 N N . TYR A 1 133 ? 6.110 -11.911 19.171 1.00 65.56 133 TYR A N 1
ATOM 1050 C CA . TYR A 1 133 ? 7.566 -12.027 19.135 1.00 65.56 133 TYR A CA 1
ATOM 1051 C C . TYR A 1 133 ? 7.962 -13.279 18.359 1.00 65.56 133 TYR A C 1
ATOM 1053 O O . TYR A 1 133 ? 7.398 -14.354 18.574 1.00 65.56 133 TYR A O 1
ATOM 1061 N N . ALA A 1 134 ? 8.931 -13.143 17.461 1.00 64.56 134 ALA A N 1
ATOM 1062 C CA . ALA A 1 134 ? 9.467 -14.293 16.763 1.00 64.56 134 ALA A CA 1
ATOM 1063 C C . ALA A 1 134 ? 10.354 -15.118 17.710 1.00 64.56 134 ALA A C 1
ATOM 1065 O O . ALA A 1 134 ? 11.013 -14.564 18.587 1.00 64.56 134 ALA A O 1
ATOM 1066 N N . ASP A 1 135 ? 10.435 -16.436 17.510 1.00 56.91 135 ASP A N 1
ATOM 1067 C CA . ASP A 1 135 ? 11.174 -17.357 18.398 1.00 56.91 135 ASP A CA 1
ATOM 1068 C C . ASP A 1 135 ? 12.665 -16.987 18.587 1.00 56.91 135 ASP A C 1
ATOM 1070 O O . ASP A 1 13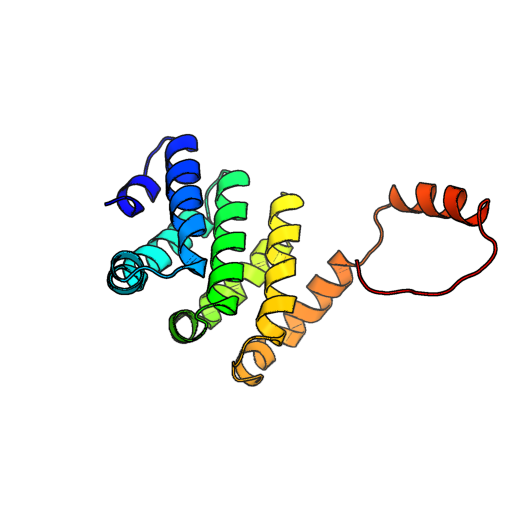5 ? 13.319 -17.414 19.537 1.00 56.91 135 ASP A O 1
ATOM 1074 N N . HIS A 1 136 ? 13.233 -16.180 17.684 1.00 53.25 136 HIS A N 1
ATOM 1075 C CA . HIS A 1 136 ? 14.601 -15.669 17.792 1.00 53.25 136 HIS A CA 1
ATOM 1076 C C . HIS A 1 136 ? 14.739 -14.438 18.710 1.00 53.25 136 HIS A C 1
ATOM 1078 O O . HIS A 1 136 ? 15.832 -14.211 19.238 1.00 53.25 136 HIS A O 1
ATOM 1084 N N . ASP A 1 137 ? 13.656 -13.698 18.967 1.00 56.41 137 ASP A N 1
ATOM 1085 C CA . ASP A 1 137 ? 13.620 -12.580 19.920 1.00 56.41 137 ASP A CA 1
ATOM 1086 C C . ASP A 1 137 ? 13.618 -13.057 21.385 1.00 56.41 137 ASP A C 1
ATOM 1088 O O . ASP A 1 137 ? 14.067 -12.322 22.266 1.00 56.41 137 ASP A O 1
ATOM 1092 N N . GLU A 1 138 ? 13.223 -14.305 21.677 1.00 53.53 138 GLU A N 1
ATOM 1093 C CA . GLU A 1 138 ? 13.312 -14.859 23.041 1.00 53.53 138 GLU A CA 1
ATOM 1094 C C . GLU A 1 138 ? 14.765 -14.917 23.547 1.00 53.53 138 GLU A C 1
ATOM 1096 O O . GLU A 1 138 ? 15.037 -14.655 24.719 1.00 53.53 138 GLU A O 1
ATOM 1101 N N . SER A 1 139 ? 15.728 -15.162 22.649 1.00 54.47 139 SER A N 1
ATOM 1102 C CA . SER A 1 139 ? 17.157 -15.193 22.998 1.00 54.47 139 SER A CA 1
ATOM 1103 C C . SER A 1 139 ? 17.744 -13.815 23.341 1.00 54.47 139 SER A C 1
ATOM 1105 O O . SER A 1 139 ? 18.749 -13.729 24.050 1.00 54.47 139 SER A O 1
ATOM 1107 N N . LEU A 1 140 ? 17.110 -12.733 22.871 1.00 54.59 140 LEU A N 1
ATOM 1108 C CA . LEU A 1 140 ? 17.473 -11.355 23.212 1.00 54.59 140 LEU A CA 1
ATOM 1109 C C . LEU A 1 140 ? 16.937 -10.962 24.594 1.00 54.59 140 LEU A C 1
ATOM 1111 O O . LEU A 1 140 ? 17.631 -10.268 25.339 1.00 54.59 140 LEU A O 1
ATOM 1115 N N . LEU A 1 141 ? 15.762 -11.466 24.984 1.00 55.25 141 LEU A N 1
ATOM 1116 C CA . LEU A 1 141 ? 15.182 -11.208 26.306 1.00 55.25 141 LEU A CA 1
ATOM 1117 C C . LEU A 1 141 ? 16.046 -11.803 27.433 1.00 55.25 141 LEU A C 1
ATOM 1119 O O . LEU A 1 141 ? 16.282 -11.135 28.440 1.00 55.25 141 LEU A O 1
ATOM 1123 N N . ASP A 1 142 ? 16.618 -12.995 27.239 1.00 53.53 142 ASP A N 1
ATOM 1124 C CA . ASP A 1 142 ? 17.547 -13.604 28.207 1.00 53.53 142 ASP A CA 1
ATOM 1125 C C . ASP A 1 142 ? 18.884 -12.841 28.333 1.00 53.53 142 ASP A C 1
ATOM 1127 O O . ASP A 1 142 ? 19.534 -12.854 29.389 1.00 53.53 142 ASP A O 1
ATOM 1131 N N . ALA A 1 143 ? 19.302 -12.136 27.277 1.00 54.75 143 ALA A N 1
ATOM 1132 C CA . ALA A 1 143 ? 20.496 -11.294 27.291 1.00 54.75 143 ALA A CA 1
ATOM 1133 C C . ALA A 1 143 ? 20.245 -9.938 27.982 1.00 54.75 143 ALA A C 1
ATOM 1135 O O . ALA A 1 143 ? 21.113 -9.445 28.709 1.00 54.75 143 ALA A O 1
ATOM 1136 N N . GLU A 1 144 ? 19.053 -9.355 27.825 1.00 52.78 144 GLU A N 1
ATOM 1137 C CA . GLU A 1 144 ? 18.679 -8.085 28.461 1.00 52.78 144 GLU A CA 1
ATOM 1138 C C . GLU A 1 144 ? 18.354 -8.234 29.957 1.00 52.78 144 GLU A C 1
ATOM 1140 O O . GLU A 1 144 ? 18.744 -7.377 30.753 1.00 52.78 144 GLU A O 1
ATOM 1145 N N . VAL A 1 145 ? 17.756 -9.353 30.392 1.00 52.56 145 VAL A N 1
ATOM 1146 C CA . VAL A 1 145 ? 17.483 -9.628 31.822 1.00 52.56 145 VAL A CA 1
ATOM 1147 C C . VAL A 1 145 ? 18.768 -9.649 32.665 1.00 52.56 145 VAL A C 1
ATOM 1149 O O . VAL A 1 145 ? 18.747 -9.278 33.839 1.00 52.56 145 VAL A O 1
ATOM 1152 N N . ASN A 1 146 ? 19.912 -9.988 32.065 1.00 49.09 146 ASN A N 1
ATOM 1153 C CA . ASN A 1 146 ? 21.213 -9.984 32.739 1.00 49.09 146 ASN A CA 1
ATOM 1154 C C . ASN A 1 146 ? 21.914 -8.610 32.779 1.00 49.09 146 ASN A C 1
ATOM 1156 O O . ASN A 1 146 ? 23.022 -8.520 33.311 1.00 49.09 146 ASN A O 1
ATOM 1160 N N . SER A 1 147 ? 21.307 -7.538 32.247 1.00 47.66 147 SER A N 1
ATOM 1161 C CA . SER A 1 147 ? 21.959 -6.219 32.146 1.00 47.66 147 SER A CA 1
ATOM 1162 C C . SER A 1 147 ? 21.162 -5.009 32.659 1.00 47.66 147 SER A C 1
ATOM 1164 O O . SER A 1 147 ? 21.634 -3.881 32.520 1.00 47.66 147 SER A O 1
ATOM 1166 N N . PHE A 1 148 ? 20.034 -5.184 33.355 1.00 35.59 148 PHE A N 1
ATOM 1167 C CA . PHE A 1 148 ? 19.361 -4.043 33.996 1.00 35.59 148 PHE A CA 1
ATOM 1168 C C . PHE A 1 148 ? 19.950 -3.690 35.373 1.00 35.59 148 PHE A C 1
ATOM 1170 O O . PHE A 1 148 ? 20.080 -4.538 36.257 1.00 35.59 148 PHE A O 1
ATOM 1177 N N . PRO A 1 149 ? 20.130 -2.384 35.630 1.00 38.84 149 PRO A N 1
ATOM 1178 C CA . PRO A 1 149 ? 19.248 -1.780 36.614 1.00 38.84 149 PRO A CA 1
ATOM 1179 C C . PRO A 1 149 ? 18.325 -0.755 35.950 1.00 38.84 149 PRO A C 1
ATOM 1181 O O . PRO A 1 149 ? 18.763 0.182 35.294 1.00 38.84 149 PRO A O 1
ATOM 1184 N N . ALA A 1 150 ? 17.029 -0.993 36.152 1.00 45.19 150 ALA A N 1
ATOM 1185 C CA . ALA A 1 150 ? 15.890 -0.081 36.100 1.00 45.19 150 ALA A CA 1
ATOM 1186 C C . ALA A 1 150 ? 16.082 1.295 35.429 1.00 45.19 150 ALA A C 1
ATOM 1188 O O . ALA A 1 150 ? 16.626 2.219 36.031 1.00 45.19 150 ALA A O 1
ATOM 1189 N N . SER A 1 151 ? 15.425 1.497 34.285 1.00 36.16 151 SER A N 1
ATOM 1190 C CA . SER A 1 151 ? 14.478 2.610 34.126 1.00 36.16 151 SER A CA 1
ATOM 1191 C C . SER A 1 151 ? 13.540 2.367 32.949 1.00 36.16 151 SER A C 1
ATOM 1193 O O . SER A 1 151 ? 13.938 2.005 31.848 1.00 36.16 151 SER A O 1
ATOM 1195 N N . SER A 1 152 ? 12.267 2.539 33.260 1.00 42.91 152 SER A N 1
ATOM 1196 C CA . SER A 1 152 ? 11.077 2.346 32.453 1.00 42.91 152 SER A CA 1
ATOM 1197 C C . SER A 1 152 ? 11.049 3.248 31.222 1.00 42.91 152 SER A C 1
ATOM 1199 O O . SER A 1 152 ? 11.134 4.457 31.389 1.00 42.91 152 SER A O 1
ATOM 1201 N N . THR A 1 153 ? 10.787 2.680 30.043 1.00 38.25 153 THR A N 1
ATOM 1202 C CA . THR A 1 153 ? 9.797 3.210 29.083 1.00 38.25 153 THR A CA 1
ATOM 1203 C C . THR A 1 153 ? 9.563 2.180 27.982 1.00 38.25 153 THR A C 1
ATOM 1205 O O . THR A 1 153 ? 10.307 2.092 27.013 1.00 38.25 153 THR A O 1
ATOM 1208 N N . PHE A 1 154 ? 8.512 1.387 28.177 1.00 46.44 154 PHE A N 1
ATOM 1209 C CA . PHE A 1 154 ? 7.818 0.644 27.132 1.00 46.44 154 PHE A CA 1
ATOM 1210 C C . PHE A 1 154 ? 7.171 1.659 26.189 1.00 46.44 154 PHE A C 1
ATOM 1212 O O . PHE A 1 154 ? 6.287 2.389 26.630 1.00 46.44 154 PHE A O 1
ATOM 1219 N N . PHE A 1 155 ? 7.570 1.705 24.923 1.00 33.94 155 PHE A N 1
ATOM 1220 C CA . PHE A 1 155 ? 6.728 2.243 23.859 1.00 33.94 155 PHE A CA 1
ATOM 1221 C C . PHE A 1 155 ? 7.097 1.545 22.550 1.00 33.94 155 PHE A C 1
ATOM 1223 O O . PHE A 1 155 ? 8.245 1.623 22.131 1.00 33.94 155 PHE A O 1
ATOM 1230 N N . PHE A 1 156 ? 6.106 0.836 21.999 1.00 30.72 156 PHE A N 1
ATOM 1231 C CA . PHE A 1 156 ? 5.897 0.529 20.583 1.00 30.72 156 PHE A CA 1
ATOM 1232 C C . PHE A 1 156 ? 7.162 0.371 19.727 1.00 30.72 156 PHE A C 1
ATOM 1234 O O . PHE A 1 156 ? 7.751 1.353 19.279 1.00 30.72 156 PHE A O 1
ATOM 1241 N N . LYS A 1 157 ? 7.520 -0.888 19.471 1.00 37.19 157 LYS A N 1
ATOM 1242 C CA . LYS A 1 157 ? 8.089 -1.258 18.175 1.00 37.19 157 LYS A CA 1
ATOM 1243 C C . LYS A 1 157 ? 6.939 -1.374 17.180 1.00 37.19 157 LYS A C 1
ATOM 1245 O O . LYS A 1 157 ? 5.860 -1.837 17.625 1.00 37.19 157 LYS A O 1
#